Protein AF-L9KGV2-F1 (afdb_monomer)

Secondary structure (DSSP, 8-state):
-EESSGGGGGG-HHHHHHTTSTTEEEEEE-SS-EEEEESSTTS-HHHHHHHHHHHHHHHHHHT--SS-S---------TTSHHHHHHHHHHIIIIIHHHHHHTTEEEEEEEEETTEEEEEEEEHHHH-HHHHHHHHHHHHTT-

Solvent-accessible surface area (backbone atoms only — not comparable to full-atom values): 8524 Å² total; per-residue (Å²): 91,73,23,78,40,71,81,60,17,77,49,14,60,56,50,48,55,53,53,68,42,86,59,50,42,32,42,18,41,56,98,89,50,72,35,75,39,61,67,52,87,86,67,57,61,86,66,47,47,62,55,52,52,51,50,53,52,51,43,65,72,66,69,63,62,68,54,51,95,80,78,87,86,83,81,87,76,71,90,86,50,53,70,66,50,47,52,50,52,49,50,40,61,73,68,43,38,56,63,36,40,76,66,40,21,43,71,41,86,73,50,73,57,97,92,43,78,39,70,43,70,30,39,52,46,67,77,33,76,70,51,41,54,53,48,52,54,54,51,66,76,73,110

Structure (mmCIF, N/CA/C/O backbone):
data_AF-L9KGV2-F1
#
_entry.id   AF-L9KGV2-F1
#
loop_
_atom_site.group_PDB
_atom_site.id
_atom_site.type_symbol
_atom_site.label_atom_id
_atom_site.label_alt_id
_atom_site.label_comp_id
_atom_site.label_asym_id
_atom_site.label_entity_id
_atom_site.label_seq_id
_atom_site.pdbx_PDB_ins_code
_atom_site.Cartn_x
_atom_site.Cartn_y
_atom_site.Cartn_z
_atom_site.occupancy
_atom_site.B_iso_or_equiv
_atom_site.auth_seq_id
_atom_site.auth_comp_id
_atom_site.auth_asym_id
_atom_site.auth_atom_id
_atom_site.pdbx_PDB_model_num
ATOM 1 N N . MET A 1 1 ? -6.565 0.316 -1.670 1.00 87.25 1 MET A N 1
ATOM 2 C CA . MET A 1 1 ? -6.885 -1.056 -2.111 1.00 87.25 1 MET A CA 1
ATOM 3 C C . MET A 1 1 ? -5.637 -1.918 -2.082 1.00 87.25 1 MET A C 1
ATOM 5 O O . MET A 1 1 ? -4.591 -1.479 -2.530 1.00 87.25 1 MET A O 1
ATOM 9 N N . ASP A 1 2 ? -5.756 -3.131 -1.551 1.00 89.88 2 ASP A N 1
ATOM 10 C CA . ASP A 1 2 ? -4.621 -4.011 -1.264 1.00 89.88 2 ASP A CA 1
ATOM 11 C C . ASP A 1 2 ? -4.522 -5.188 -2.248 1.00 89.88 2 ASP A C 1
ATOM 13 O O . ASP A 1 2 ? -5.535 -5.845 -2.541 1.00 89.88 2 ASP A O 1
ATOM 17 N N . PHE A 1 3 ? -3.307 -5.442 -2.744 1.00 93.00 3 PHE A N 1
ATOM 18 C CA . PHE A 1 3 ? -2.954 -6.504 -3.688 1.00 93.00 3 PHE A CA 1
ATOM 19 C C . PHE A 1 3 ? -1.755 -7.306 -3.145 1.00 93.00 3 PHE A C 1
ATOM 21 O O . PHE A 1 3 ? -0.608 -7.052 -3.519 1.00 93.00 3 PHE A O 1
ATOM 28 N N . PRO A 1 4 ? -2.003 -8.303 -2.278 1.00 89.75 4 PRO A N 1
ATOM 29 C CA . PRO A 1 4 ? -0.934 -9.076 -1.645 1.00 89.75 4 PRO A CA 1
ATOM 30 C C . PRO A 1 4 ? -0.261 -10.073 -2.598 1.00 89.75 4 PRO A C 1
ATOM 32 O O . PRO A 1 4 ? 0.816 -10.573 -2.301 1.00 89.75 4 PRO A O 1
ATOM 35 N N . THR A 1 5 ? -0.905 -10.405 -3.722 1.00 90.31 5 THR A N 1
ATOM 36 C CA . THR A 1 5 ? -0.398 -11.359 -4.716 1.00 90.31 5 THR A CA 1
ATOM 37 C C . THR A 1 5 ? -0.788 -10.936 -6.129 1.00 90.31 5 THR A C 1
ATOM 39 O O . THR A 1 5 ? -1.815 -10.278 -6.330 1.00 90.31 5 THR A O 1
ATOM 42 N N . GLY A 1 6 ? -0.031 -11.399 -7.130 1.00 88.38 6 GLY A N 1
ATOM 43 C CA . GLY A 1 6 ? -0.351 -11.167 -8.543 1.00 88.38 6 GLY A CA 1
ATOM 44 C C . GLY A 1 6 ? -1.727 -11.708 -8.955 1.00 88.38 6 GLY A C 1
ATOM 45 O O . GLY A 1 6 ? -2.388 -11.128 -9.814 1.00 88.38 6 GLY A O 1
ATOM 46 N N . ALA A 1 7 ? -2.221 -12.756 -8.285 1.00 89.25 7 ALA A N 1
ATOM 47 C CA . ALA A 1 7 ? -3.572 -13.266 -8.502 1.00 89.25 7 ALA A CA 1
ATOM 48 C C . ALA A 1 7 ? -4.644 -12.236 -8.122 1.00 89.25 7 ALA A C 1
ATOM 50 O O . ALA A 1 7 ? -5.632 -12.122 -8.832 1.00 89.25 7 ALA A O 1
ATOM 51 N N . ALA A 1 8 ? -4.443 -11.447 -7.059 1.00 88.81 8 ALA A N 1
ATOM 52 C CA . ALA A 1 8 ? -5.388 -10.421 -6.610 1.00 88.81 8 ALA A CA 1
ATOM 53 C C . ALA A 1 8 ? -5.436 -9.183 -7.528 1.00 88.81 8 ALA A C 1
ATOM 55 O O . ALA A 1 8 ? -6.356 -8.363 -7.401 1.00 88.81 8 ALA A O 1
ATOM 56 N N . ALA A 1 9 ? -4.467 -9.052 -8.442 1.00 91.06 9 ALA A N 1
ATOM 57 C CA . ALA A 1 9 ? -4.310 -7.920 -9.348 1.00 91.06 9 ALA A CA 1
ATOM 58 C C . ALA A 1 9 ? -5.408 -7.830 -10.415 1.00 91.06 9 ALA A C 1
ATOM 60 O O . ALA A 1 9 ? -5.581 -6.771 -11.001 1.00 91.06 9 ALA A O 1
ATOM 61 N N . PHE A 1 10 ? -6.193 -8.889 -10.657 1.00 89.44 10 PHE A N 1
ATOM 62 C CA . PHE A 1 10 ? -7.259 -8.893 -11.676 1.00 89.44 10 PHE A CA 1
ATOM 63 C C . PHE A 1 10 ? -8.267 -7.734 -11.551 1.00 89.44 10 PHE A C 1
ATOM 65 O O . PHE A 1 10 ? -8.882 -7.363 -12.549 1.00 89.44 10 PHE A O 1
ATOM 72 N N . ARG A 1 11 ? -8.394 -7.163 -10.345 1.00 89.38 11 ARG A N 1
ATOM 73 C CA . ARG A 1 11 ? -9.260 -6.025 -9.989 1.00 89.38 11 ARG A CA 1
ATOM 74 C C . ARG A 1 11 ? -8.709 -4.661 -10.422 1.00 89.38 11 ARG A C 1
ATOM 76 O O . ARG A 1 11 ? -9.387 -3.655 -10.254 1.00 89.38 11 ARG A O 1
ATOM 83 N N . SER A 1 12 ? -7.474 -4.595 -10.924 1.00 94.62 12 SER A N 1
ATOM 84 C CA . SER A 1 12 ? -6.862 -3.358 -11.408 1.00 94.62 12 SER A CA 1
ATOM 85 C C . SER A 1 12 ? -5.920 -3.612 -12.590 1.00 94.62 12 SER A C 1
ATOM 87 O O . SER A 1 12 ? -4.921 -4.325 -12.445 1.00 94.62 12 SER A O 1
ATOM 89 N N . PRO A 1 13 ? -6.164 -2.994 -13.761 1.00 94.81 13 PRO A N 1
ATOM 90 C CA . PRO A 1 13 ? -5.233 -3.063 -14.882 1.00 94.81 13 PRO A CA 1
ATOM 91 C C . PRO A 1 13 ? -3.834 -2.538 -14.529 1.00 94.81 13 PRO A C 1
ATOM 93 O O . PRO A 1 13 ? -2.853 -3.176 -14.907 1.00 94.81 13 PRO A O 1
ATOM 96 N N . LEU A 1 14 ? -3.731 -1.455 -13.746 1.00 96.19 14 LEU A N 1
ATOM 97 C CA . LEU A 1 14 ? -2.443 -0.930 -13.278 1.00 96.19 14 LEU A CA 1
ATOM 98 C C . LEU A 1 14 ? -1.711 -1.941 -12.389 1.00 96.19 14 LEU A C 1
ATOM 100 O O . LEU A 1 14 ? -0.535 -2.215 -12.620 1.00 96.19 14 LEU A O 1
ATOM 104 N N . ALA A 1 15 ? -2.398 -2.549 -11.414 1.00 95.69 15 ALA A N 1
ATOM 105 C CA . ALA A 1 15 ? -1.773 -3.554 -10.551 1.00 95.69 15 ALA A CA 1
ATOM 106 C C . ALA A 1 15 ? -1.232 -4.730 -11.379 1.00 95.69 15 ALA A C 1
ATOM 108 O O . ALA A 1 15 ? -0.107 -5.173 -11.162 1.00 95.69 15 ALA A O 1
ATOM 109 N N . ARG A 1 16 ? -1.984 -5.196 -12.388 1.00 95.38 16 ARG A N 1
ATOM 110 C CA . ARG A 1 16 ? -1.527 -6.268 -13.293 1.00 95.38 16 ARG A CA 1
ATOM 111 C C . ARG A 1 16 ? -0.257 -5.898 -14.046 1.00 95.38 16 ARG A C 1
ATOM 113 O O . ARG A 1 16 ? 0.566 -6.777 -14.274 1.00 95.38 16 ARG A O 1
ATOM 120 N N . GLN A 1 17 ? -0.132 -4.649 -14.486 1.00 95.88 17 GLN A N 1
ATOM 121 C CA . GLN A 1 17 ? 1.060 -4.188 -15.192 1.00 95.88 17 GLN A CA 1
ATOM 122 C C . GLN A 1 17 ? 2.258 -4.101 -14.244 1.00 95.88 17 GLN A C 1
ATOM 124 O O . GLN A 1 17 ? 3.323 -4.611 -14.572 1.00 95.88 17 GLN A O 1
ATOM 129 N N . LEU A 1 18 ? 2.066 -3.555 -13.043 1.00 96.38 18 LEU A N 1
ATOM 130 C CA . LEU A 1 18 ? 3.115 -3.453 -12.028 1.00 96.38 18 LEU A CA 1
ATOM 131 C C . LEU A 1 18 ? 3.623 -4.826 -11.555 1.00 96.38 18 LEU A C 1
ATOM 133 O O . LEU A 1 18 ? 4.823 -5.000 -11.395 1.00 96.38 18 LEU A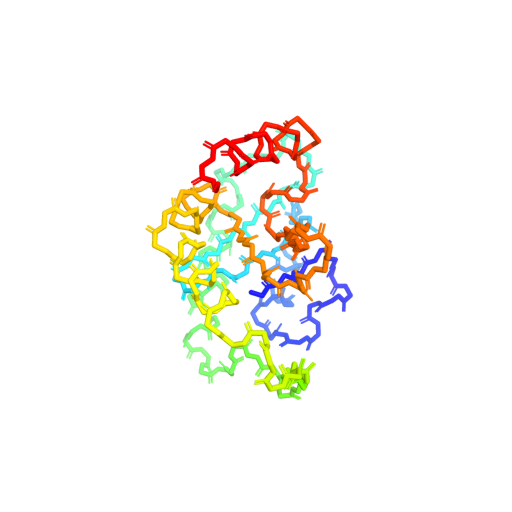 O 1
ATOM 137 N N . PHE A 1 19 ? 2.749 -5.829 -11.416 1.00 96.44 19 PHE A N 1
ATOM 138 C CA . PHE A 1 19 ? 3.155 -7.204 -11.084 1.00 96.44 19 PHE A CA 1
ATOM 139 C C . PHE A 1 19 ? 3.958 -7.915 -12.186 1.00 96.44 19 PHE A C 1
ATOM 141 O O . PHE A 1 19 ? 4.496 -8.990 -11.939 1.00 96.44 19 PHE A O 1
ATOM 148 N N . ARG A 1 20 ? 4.035 -7.365 -13.406 1.00 95.25 20 ARG A N 1
ATOM 149 C CA . ARG A 1 20 ? 4.919 -7.900 -14.460 1.00 95.25 20 ARG A CA 1
ATOM 150 C C . ARG A 1 20 ? 6.365 -7.440 -14.300 1.00 95.25 20 ARG A C 1
ATOM 152 O O . ARG A 1 20 ? 7.233 -7.971 -14.985 1.00 95.25 20 ARG A O 1
ATOM 159 N N . ILE A 1 21 ? 6.610 -6.443 -13.454 1.00 95.38 21 ILE A N 1
ATOM 160 C CA . ILE A 1 21 ? 7.951 -5.959 -13.151 1.00 95.38 21 ILE A CA 1
ATOM 161 C C . ILE A 1 21 ? 8.608 -6.982 -12.225 1.00 95.38 21 ILE A C 1
ATOM 163 O O . ILE A 1 21 ? 8.099 -7.265 -11.140 1.00 95.38 21 ILE A O 1
ATOM 167 N N . GLU A 1 22 ? 9.733 -7.539 -12.663 1.00 93.06 22 GLU A N 1
ATOM 168 C CA . GLU A 1 22 ? 10.515 -8.480 -11.864 1.00 93.06 22 GLU A CA 1
ATOM 169 C C . GLU A 1 22 ? 10.945 -7.831 -10.541 1.00 93.06 22 GLU A C 1
ATOM 171 O O . GLU A 1 22 ? 11.391 -6.680 -10.514 1.00 93.06 22 GLU A O 1
ATOM 176 N N . GLY A 1 23 ? 10.778 -8.555 -9.435 1.00 92.94 23 GLY A N 1
ATOM 177 C CA . GLY A 1 23 ? 11.094 -8.052 -8.105 1.00 92.94 23 GLY A CA 1
ATOM 178 C C . GLY A 1 23 ? 9.937 -7.385 -7.360 1.00 92.94 23 GLY A C 1
ATOM 179 O O . GLY A 1 23 ? 10.135 -7.006 -6.207 1.00 92.94 23 GLY A O 1
ATOM 180 N N . VAL A 1 24 ? 8.742 -7.245 -7.953 1.00 95.19 24 VAL A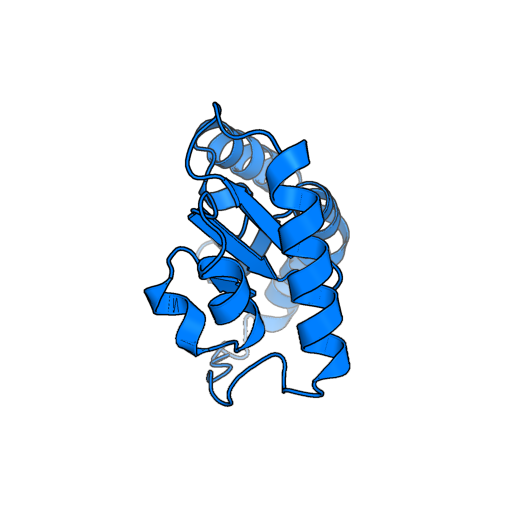 N 1
ATOM 181 C CA . VAL A 1 24 ? 7.542 -6.732 -7.260 1.00 95.19 24 VAL A CA 1
ATOM 182 C C . VAL A 1 24 ? 6.786 -7.864 -6.557 1.00 95.19 24 VAL A C 1
ATOM 184 O O . VAL A 1 24 ? 6.207 -8.737 -7.197 1.00 95.19 24 VAL A O 1
ATOM 187 N N . GLN A 1 25 ? 6.731 -7.809 -5.225 1.00 93.50 25 GLN A N 1
ATOM 188 C CA . GLN A 1 25 ? 6.079 -8.810 -4.374 1.00 93.50 25 GLN A CA 1
ATOM 189 C C . GLN A 1 25 ? 4.611 -8.500 -4.092 1.00 93.50 25 GLN A C 1
ATOM 191 O O . GLN A 1 25 ? 3.760 -9.387 -4.146 1.00 93.50 25 GLN A O 1
ATOM 196 N N . SER A 1 26 ? 4.315 -7.255 -3.723 1.00 93.75 26 SER A N 1
ATOM 197 C CA . SER A 1 26 ? 2.961 -6.815 -3.391 1.00 93.75 26 SER A CA 1
ATOM 198 C C . SER A 1 26 ? 2.788 -5.328 -3.664 1.00 93.75 26 SER A C 1
ATOM 200 O O . SER A 1 26 ? 3.762 -4.579 -3.790 1.00 93.75 26 SER A O 1
ATOM 202 N N . ILE A 1 27 ? 1.530 -4.918 -3.822 1.00 95.25 27 ILE A N 1
ATOM 203 C CA . ILE A 1 27 ? 1.158 -3.559 -4.204 1.00 95.25 27 ILE A CA 1
ATOM 204 C C . ILE A 1 27 ? -0.022 -3.117 -3.349 1.00 95.25 27 ILE A C 1
ATOM 206 O O . ILE A 1 27 ? -0.999 -3.847 -3.185 1.00 95.25 27 ILE A O 1
ATOM 210 N N . PHE A 1 28 ? 0.026 -1.886 -2.863 1.00 94.44 28 PHE A N 1
ATOM 211 C CA . PHE A 1 28 ? -1.091 -1.246 -2.190 1.00 94.44 28 PHE A CA 1
ATOM 212 C C . PHE A 1 28 ? -1.337 0.139 -2.782 1.00 94.44 28 PHE A C 1
ATOM 214 O O . PHE A 1 28 ? -0.425 0.950 -2.905 1.00 94.44 28 PHE A O 1
ATOM 221 N N . PHE A 1 29 ? -2.583 0.406 -3.159 1.00 94.31 29 PHE A N 1
ATOM 222 C CA . PHE A 1 29 ? -3.029 1.723 -3.601 1.00 94.31 29 PHE A CA 1
ATOM 223 C C . PHE A 1 29 ? -3.631 2.471 -2.417 1.00 94.31 29 PHE A C 1
ATOM 225 O O . PHE A 1 29 ? -4.707 2.106 -1.940 1.00 94.31 29 PHE A O 1
ATOM 232 N N . GLY A 1 30 ? -2.945 3.503 -1.948 1.00 90.19 30 GLY A N 1
ATOM 233 C CA . GLY A 1 30 ? -3.508 4.499 -1.049 1.00 90.19 30 GLY A CA 1
ATOM 234 C C . GLY A 1 30 ? -4.472 5.446 -1.778 1.00 90.19 30 GLY A C 1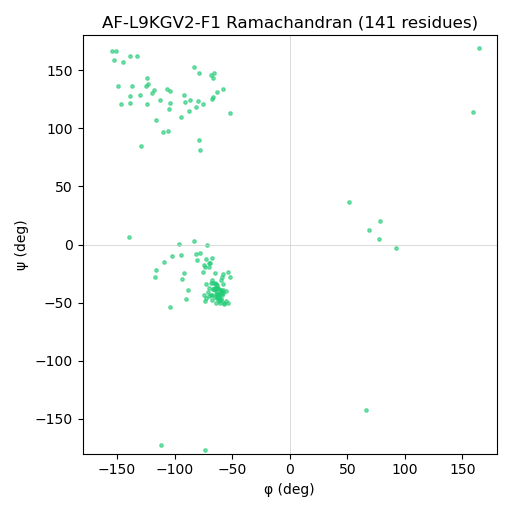
ATOM 235 O O . GLY A 1 30 ? -4.755 5.255 -2.964 1.00 90.19 30 GLY A O 1
ATOM 236 N N . PRO A 1 31 ? -5.005 6.460 -1.078 1.00 86.19 31 PRO A N 1
ATOM 237 C CA . PRO A 1 31 ? -5.840 7.493 -1.692 1.00 86.19 31 PRO A CA 1
ATOM 238 C C . PRO A 1 31 ? -5.085 8.310 -2.754 1.00 86.19 31 PRO A C 1
ATOM 240 O O . PRO A 1 31 ? -5.657 8.635 -3.791 1.00 86.19 31 PRO A O 1
ATOM 243 N N . ASP A 1 32 ? -3.807 8.601 -2.515 1.00 89.00 32 ASP A N 1
ATOM 244 C CA . ASP A 1 32 ? -2.952 9.449 -3.357 1.00 89.00 32 ASP A CA 1
ATOM 245 C C . ASP A 1 32 ? -1.515 8.912 -3.516 1.00 89.00 32 ASP A C 1
ATOM 247 O O . ASP A 1 32 ? -0.670 9.553 -4.139 1.00 89.00 32 ASP A O 1
ATOM 251 N N . PHE A 1 33 ? -1.238 7.708 -3.011 1.00 92.19 33 PHE A N 1
ATOM 252 C CA . PHE A 1 33 ? 0.064 7.052 -3.114 1.00 92.19 33 PHE A CA 1
ATOM 253 C C . PHE A 1 33 ? -0.053 5.591 -3.555 1.00 92.19 33 PHE A C 1
ATOM 255 O O . PHE A 1 33 ? -1.105 4.958 -3.455 1.00 92.19 33 PHE A O 1
ATOM 262 N N . ILE A 1 34 ? 1.063 5.034 -4.022 1.00 94.38 34 ILE A N 1
ATOM 263 C CA . ILE A 1 34 ? 1.205 3.608 -4.316 1.00 94.38 34 ILE A CA 1
ATOM 264 C C . ILE A 1 34 ? 2.387 3.084 -3.511 1.00 94.38 34 ILE A C 1
ATOM 266 O O . ILE A 1 34 ? 3.518 3.529 -3.697 1.00 94.38 34 ILE A O 1
ATOM 270 N N . THR A 1 35 ? 2.128 2.105 -2.654 1.00 95.12 35 THR A N 1
ATOM 271 C CA . THR A 1 35 ? 3.164 1.336 -1.971 1.00 95.12 35 THR A CA 1
ATOM 272 C C . THR A 1 35 ? 3.486 0.107 -2.803 1.00 95.12 35 THR A C 1
ATOM 274 O O . THR A 1 35 ? 2.592 -0.655 -3.173 1.00 95.12 35 THR A O 1
ATOM 277 N N . VAL A 1 36 ? 4.770 -0.105 -3.075 1.00 94.88 36 VAL A N 1
ATOM 278 C CA . VAL A 1 36 ? 5.281 -1.311 -3.730 1.00 94.88 36 VAL A CA 1
ATOM 279 C C . VAL A 1 36 ? 6.250 -1.989 -2.773 1.00 94.88 36 VAL A C 1
ATOM 281 O O . VAL A 1 36 ? 7.159 -1.346 -2.249 1.00 94.8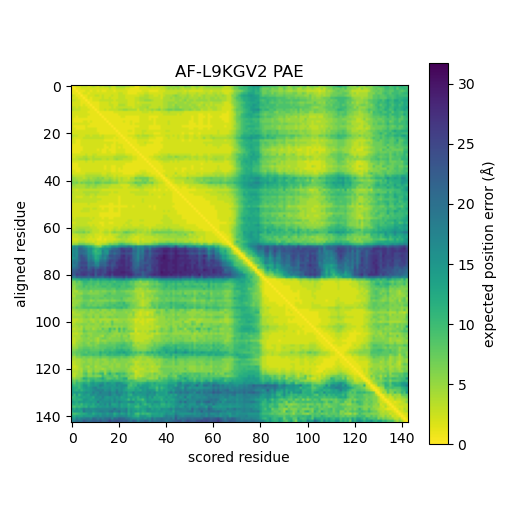8 36 VAL A O 1
ATOM 284 N N . THR A 1 37 ? 6.076 -3.286 -2.552 1.00 93.31 37 THR A N 1
ATOM 285 C CA . THR A 1 37 ? 7.005 -4.101 -1.765 1.00 93.31 37 THR A CA 1
ATOM 286 C C . THR A 1 37 ? 7.839 -4.954 -2.707 1.00 93.31 37 THR A C 1
ATOM 288 O O . THR A 1 37 ? 7.295 -5.589 -3.611 1.00 93.31 37 THR A O 1
ATOM 291 N N . LYS A 1 38 ? 9.157 -4.967 -2.502 1.00 93.44 38 LYS A N 1
ATOM 292 C CA . LYS A 1 38 ? 10.089 -5.802 -3.266 1.00 93.44 38 LYS A CA 1
ATOM 293 C C . LYS A 1 38 ? 10.163 -7.227 -2.712 1.00 93.44 38 LYS A C 1
ATOM 295 O O . LYS A 1 38 ? 9.945 -7.430 -1.523 1.00 93.44 38 LYS A O 1
ATOM 300 N N . GLU A 1 39 ? 10.486 -8.203 -3.556 1.00 91.19 39 GLU A N 1
ATOM 301 C CA . GLU A 1 39 ? 10.538 -9.626 -3.169 1.00 91.19 39 GLU A CA 1
ATOM 302 C C . GLU A 1 39 ? 11.609 -9.948 -2.127 1.00 91.19 39 GLU A C 1
ATOM 304 O O . GLU A 1 39 ? 11.402 -10.815 -1.279 1.00 91.19 39 GLU A O 1
ATOM 309 N N . ASN A 1 40 ? 12.742 -9.253 -2.176 1.00 89.62 40 ASN A N 1
ATOM 310 C CA . ASN A 1 40 ? 13.851 -9.442 -1.251 1.00 89.62 40 ASN A CA 1
ATOM 311 C C . ASN A 1 40 ? 14.638 -8.137 -1.056 1.00 89.62 40 ASN A C 1
ATOM 313 O O . ASN A 1 40 ? 14.477 -7.162 -1.795 1.00 89.62 40 ASN A O 1
ATOM 317 N N . GLU A 1 41 ? 15.500 -8.109 -0.041 1.00 87.94 41 GLU A N 1
ATOM 318 C CA . GLU A 1 41 ? 16.285 -6.920 0.296 1.00 87.94 41 GLU A CA 1
ATOM 319 C C . GLU A 1 41 ? 17.426 -6.628 -0.688 1.00 87.94 41 GLU A C 1
ATOM 321 O O . GLU A 1 41 ? 17.847 -5.476 -0.784 1.00 87.94 41 GLU A O 1
ATOM 326 N N . GLU A 1 42 ? 17.857 -7.612 -1.474 1.00 90.75 42 GLU A N 1
ATOM 327 C CA . GLU A 1 42 ? 18.975 -7.504 -2.420 1.00 90.75 42 GLU A CA 1
ATOM 328 C C . GLU A 1 42 ? 18.610 -6.710 -3.686 1.00 90.75 42 GLU A C 1
ATOM 330 O O . GLU A 1 42 ? 19.480 -6.123 -4.327 1.00 90.75 42 GLU A O 1
ATOM 335 N N . LEU A 1 43 ? 17.319 -6.632 -4.026 1.00 92.25 43 LEU A N 1
ATOM 336 C CA . LEU A 1 43 ? 16.828 -5.829 -5.146 1.00 92.25 43 LEU A CA 1
ATOM 337 C C . LEU A 1 43 ? 17.023 -4.322 -4.902 1.00 92.25 43 LEU A C 1
ATOM 339 O O . LEU A 1 43 ? 16.562 -3.763 -3.896 1.00 92.25 43 LEU A O 1
ATOM 343 N N . ASP A 1 44 ? 17.660 -3.651 -5.865 1.00 92.75 44 ASP A N 1
ATOM 344 C CA . ASP A 1 44 ? 17.924 -2.212 -5.818 1.00 92.75 44 ASP A CA 1
ATOM 345 C C . ASP A 1 44 ? 16.739 -1.399 -6.371 1.00 92.75 44 ASP A C 1
ATOM 347 O O . ASP A 1 44 ? 16.325 -1.534 -7.526 1.00 92.75 44 ASP A O 1
ATOM 351 N N . TRP A 1 45 ? 16.232 -0.473 -5.555 1.00 94.88 45 TRP A N 1
ATOM 352 C CA . TRP A 1 45 ? 15.209 0.491 -5.954 1.00 94.88 45 TRP A CA 1
ATOM 353 C C . TRP A 1 45 ? 15.620 1.368 -7.138 1.00 94.88 45 TRP A C 1
ATOM 355 O O . TRP A 1 45 ? 14.743 1.835 -7.859 1.00 94.88 45 TRP A O 1
ATOM 365 N N . ASN A 1 46 ? 16.912 1.590 -7.373 1.00 94.62 46 ASN A N 1
ATOM 366 C CA . ASN 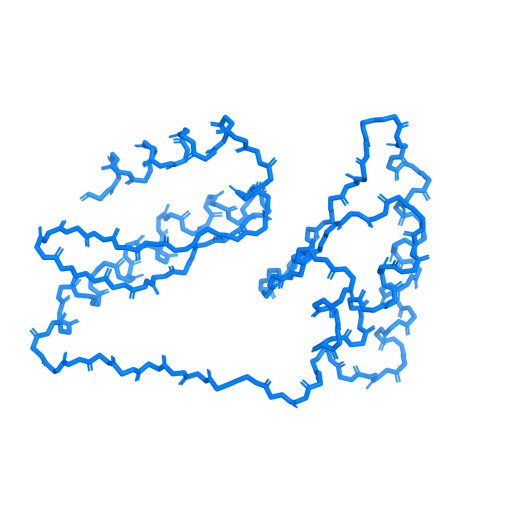A 1 46 ? 17.397 2.320 -8.543 1.00 94.62 46 ASN A CA 1
ATOM 367 C C . ASN A 1 46 ? 17.088 1.592 -9.860 1.00 94.62 46 ASN A C 1
ATOM 369 O O . ASN A 1 46 ? 16.966 2.245 -10.894 1.00 94.62 46 ASN A O 1
ATOM 373 N N . LEU A 1 47 ? 16.920 0.266 -9.822 1.00 92.31 47 LEU A N 1
ATOM 374 C CA . LEU A 1 47 ? 16.526 -0.544 -10.977 1.00 92.31 47 LEU A CA 1
ATOM 375 C C . LEU A 1 47 ? 15.002 -0.633 -11.108 1.00 92.31 47 LEU A C 1
ATOM 377 O O . LEU A 1 47 ? 14.472 -0.541 -12.213 1.00 92.31 47 LEU A O 1
ATOM 381 N N . LEU A 1 48 ? 14.287 -0.754 -9.983 1.00 95.00 48 LEU A N 1
ATOM 382 C CA . LEU A 1 48 ? 12.825 -0.873 -9.985 1.00 95.00 48 LEU A CA 1
ATOM 383 C C . LEU A 1 48 ? 12.129 0.460 -10.293 1.00 95.00 48 LEU A C 1
ATOM 385 O O . LEU A 1 48 ? 11.184 0.494 -11.081 1.00 95.00 48 LEU A O 1
ATOM 389 N N . LYS A 1 49 ? 12.582 1.572 -9.694 1.00 95.38 49 LYS A N 1
ATOM 390 C CA . LYS A 1 49 ? 11.920 2.883 -9.804 1.00 95.38 49 LYS A CA 1
ATOM 391 C C . LYS A 1 49 ? 11.700 3.319 -11.257 1.00 95.38 49 LYS A C 1
ATOM 393 O O . LYS A 1 49 ? 10.559 3.656 -11.566 1.00 95.38 49 LYS A O 1
ATOM 398 N N . PRO A 1 50 ? 12.701 3.301 -12.161 1.00 97.19 50 PRO A N 1
ATOM 399 C CA . PRO A 1 50 ? 12.494 3.731 -13.544 1.00 97.19 50 PRO A CA 1
ATOM 400 C C . PRO A 1 50 ? 11.393 2.938 -14.258 1.00 97.19 50 PRO A C 1
ATOM 402 O O . PRO A 1 50 ? 10.556 3.527 -14.940 1.00 97.19 50 PRO A O 1
ATOM 405 N N . VAL A 1 51 ? 11.355 1.617 -14.058 1.00 96.31 51 VAL A N 1
ATOM 406 C CA . VAL A 1 51 ? 10.372 0.728 -14.695 1.00 96.31 51 VAL A CA 1
ATOM 407 C C . VAL A 1 51 ? 8.976 0.941 -14.108 1.00 96.31 51 VAL A C 1
ATOM 409 O O . VAL A 1 51 ? 7.997 1.014 -14.853 1.00 96.31 51 VAL A O 1
ATOM 412 N N . ILE A 1 52 ? 8.878 1.108 -12.786 1.00 96.75 52 ILE A N 1
ATOM 413 C CA . ILE A 1 52 ? 7.620 1.420 -12.095 1.00 96.75 52 ILE A CA 1
ATOM 414 C C . ILE A 1 52 ? 7.062 2.760 -12.586 1.00 96.75 52 ILE A C 1
ATOM 416 O O . ILE A 1 52 ? 5.894 2.829 -12.965 1.00 96.75 52 ILE A O 1
ATOM 420 N N . TYR A 1 53 ? 7.890 3.809 -12.644 1.00 96.31 53 TYR A N 1
ATOM 421 C CA . TYR A 1 53 ? 7.473 5.122 -13.140 1.00 96.31 53 TYR A CA 1
ATOM 422 C C . TYR A 1 53 ? 6.981 5.059 -14.583 1.00 96.31 53 TYR A C 1
ATOM 424 O O . TYR A 1 53 ? 5.902 5.571 -14.873 1.00 96.31 53 TYR A O 1
ATOM 432 N N . ALA A 1 54 ? 7.734 4.405 -15.471 1.00 96.69 54 ALA A N 1
ATOM 433 C CA . ALA A 1 54 ? 7.338 4.248 -16.866 1.00 96.69 54 ALA A CA 1
ATOM 434 C C . ALA A 1 54 ? 5.994 3.514 -16.994 1.00 96.69 54 ALA A C 1
ATOM 436 O O . ALA A 1 54 ? 5.124 3.960 -17.735 1.00 96.69 54 ALA A O 1
ATOM 437 N N . THR A 1 55 ? 5.794 2.447 -16.215 1.00 97.00 55 THR A N 1
ATOM 438 C CA . THR A 1 55 ? 4.546 1.666 -16.206 1.00 97.00 55 THR A CA 1
ATOM 439 C C . THR A 1 55 ? 3.355 2.500 -15.735 1.00 97.00 55 THR A C 1
ATOM 441 O O . THR A 1 55 ? 2.295 2.468 -16.352 1.00 97.00 55 THR A O 1
ATOM 444 N N . ILE A 1 56 ? 3.520 3.285 -14.665 1.00 96.06 56 ILE A N 1
ATOM 445 C CA . ILE A 1 56 ? 2.458 4.166 -14.158 1.00 96.06 56 ILE A CA 1
ATOM 446 C C . ILE A 1 56 ? 2.125 5.255 -15.187 1.00 96.06 56 ILE A C 1
ATOM 448 O O . ILE A 1 56 ? 0.951 5.511 -15.447 1.00 96.06 56 ILE A O 1
ATOM 452 N N . MET A 1 57 ? 3.138 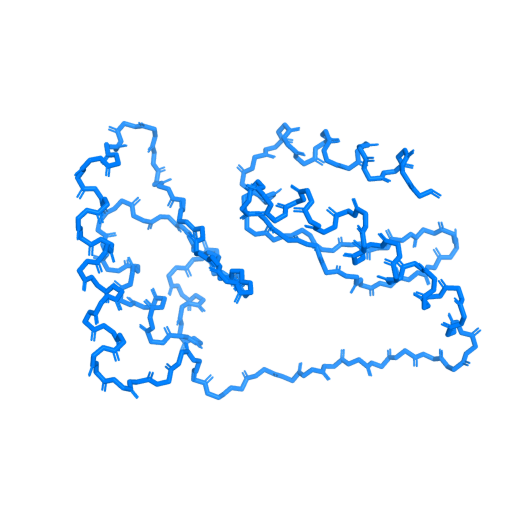5.886 -15.789 1.00 95.38 57 MET A N 1
ATOM 453 C CA . MET A 1 57 ? 2.930 6.924 -16.803 1.00 95.38 57 MET A CA 1
ATOM 454 C C . MET A 1 57 ? 2.221 6.378 -18.046 1.00 95.38 57 MET A C 1
ATOM 456 O O . MET A 1 57 ? 1.263 6.995 -18.510 1.00 95.38 57 MET A O 1
ATOM 460 N N . ASP A 1 58 ? 2.649 5.221 -18.554 1.00 95.44 58 ASP A N 1
ATOM 461 C CA . ASP A 1 58 ? 2.020 4.555 -19.700 1.00 95.44 58 ASP A CA 1
ATOM 462 C C . ASP A 1 58 ? 0.565 4.173 -19.397 1.00 95.44 58 ASP A C 1
ATOM 464 O O . ASP A 1 58 ? -0.339 4.454 -20.186 1.00 95.44 58 ASP A O 1
ATOM 468 N N . PHE A 1 59 ? 0.303 3.641 -18.199 1.00 95.75 59 PHE A N 1
ATOM 469 C CA . PHE A 1 59 ? -1.053 3.348 -17.748 1.00 95.75 59 PHE A CA 1
ATOM 470 C C . PHE A 1 59 ? -1.951 4.594 -17.774 1.00 95.75 59 PHE A C 1
ATOM 472 O O . PHE A 1 59 ? -3.030 4.551 -18.367 1.00 95.75 59 PHE A O 1
ATOM 479 N N . PHE A 1 60 ? -1.519 5.715 -17.192 1.00 92.50 60 PHE A N 1
ATOM 480 C CA . PHE A 1 60 ? -2.324 6.940 -17.204 1.00 92.50 60 PHE A CA 1
ATOM 481 C C . PHE A 1 60 ? -2.481 7.530 -18.611 1.00 92.50 60 PHE A C 1
ATOM 483 O O . PHE A 1 60 ? -3.545 8.060 -18.929 1.00 92.50 60 PHE A O 1
ATOM 490 N N . ALA A 1 61 ? -1.474 7.390 -19.477 1.00 94.75 61 ALA A N 1
ATOM 491 C CA . ALA A 1 61 ? -1.570 7.788 -20.879 1.00 94.75 61 ALA A CA 1
ATOM 492 C C . ALA A 1 61 ? -2.557 6.914 -21.677 1.00 94.75 61 ALA A C 1
ATOM 494 O O . ALA A 1 61 ? -3.198 7.405 -22.605 1.00 94.75 61 ALA A O 1
ATOM 495 N N . SER A 1 62 ? -2.717 5.639 -21.305 1.00 93.25 62 SER A N 1
ATOM 496 C CA . SER A 1 62 ? -3.631 4.700 -21.969 1.00 93.25 62 SER A CA 1
ATOM 497 C C . SER A 1 62 ? -5.118 4.993 -21.731 1.00 93.25 62 SER A C 1
ATOM 499 O O . SER A 1 62 ? -5.965 4.505 -22.479 1.00 93.25 62 SER A O 1
ATOM 501 N N . GLY A 1 63 ? -5.454 5.761 -20.686 1.00 90.81 63 GLY A N 1
ATOM 502 C CA . GLY A 1 63 ? -6.840 6.068 -20.314 1.00 90.81 63 GLY A CA 1
ATOM 503 C C . GLY A 1 63 ? -7.640 4.872 -19.779 1.00 90.81 63 GLY A C 1
ATOM 504 O O . GLY A 1 63 ? -8.864 4.955 -19.674 1.00 90.81 63 GLY A O 1
ATOM 505 N N . LEU A 1 64 ? -6.982 3.754 -19.453 1.00 89.31 64 LEU A N 1
ATOM 506 C CA . LEU A 1 64 ? -7.633 2.594 -18.846 1.00 89.31 64 LEU A CA 1
ATOM 507 C C . LEU A 1 64 ? -8.158 2.922 -17.436 1.00 89.31 64 LEU A C 1
ATOM 509 O O . LEU A 1 64 ? -7.537 3.697 -16.704 1.00 89.31 64 LEU A O 1
ATOM 513 N N . PRO A 1 65 ? -9.273 2.306 -17.003 1.00 91.50 65 PRO A N 1
ATOM 514 C CA . PRO A 1 65 ? -9.773 2.499 -15.650 1.00 91.50 65 PRO A CA 1
ATOM 515 C C . PRO A 1 65 ? -8.806 1.897 -14.624 1.00 91.50 65 PRO A C 1
ATOM 517 O O . PRO A 1 65 ? -8.223 0.833 -14.843 1.00 91.50 65 PRO A O 1
ATOM 520 N N . LEU A 1 66 ? -8.653 2.560 -13.472 1.00 88.69 66 LEU A N 1
ATOM 521 C CA . LEU A 1 66 ? -7.792 2.075 -12.386 1.00 88.69 66 LEU A CA 1
ATOM 522 C C . LEU A 1 66 ? -8.299 0.755 -11.795 1.00 88.69 66 LEU A C 1
ATOM 524 O O . LEU A 1 66 ? -7.491 -0.089 -11.406 1.00 88.69 66 LEU A O 1
ATOM 528 N N . TYR A 1 67 ? -9.618 0.563 -11.776 1.00 90.75 67 TYR A N 1
ATOM 529 C CA . TYR A 1 67 ? -10.278 -0.639 -11.282 1.00 90.75 67 TYR A CA 1
ATOM 530 C C . TYR A 1 67 ? -11.165 -1.241 -12.368 1.00 90.75 67 TYR A C 1
ATOM 532 O O . TYR A 1 67 ? -11.865 -0.526 -13.080 1.00 90.75 67 TYR A O 1
ATOM 540 N N . THR A 1 68 ? -11.138 -2.562 -12.490 1.00 83.94 68 THR A N 1
ATOM 541 C CA . THR A 1 68 ? -12.152 -3.318 -13.227 1.00 83.94 68 THR A CA 1
ATOM 542 C C . THR A 1 68 ? -13.357 -3.461 -12.304 1.00 83.94 68 THR A C 1
ATOM 544 O O . THR A 1 68 ? -13.192 -3.884 -11.160 1.00 83.94 68 THR A O 1
ATOM 547 N N . GLU A 1 69 ? -14.536 -3.018 -12.747 1.00 64.25 69 GLU A N 1
ATOM 548 C CA . GLU A 1 69 ? -15.746 -2.989 -11.918 1.00 64.25 69 GLU A CA 1
ATOM 549 C C . GLU A 1 69 ? -16.003 -4.360 -11.275 1.00 64.25 69 GLU A C 1
ATOM 551 O O . GLU A 1 69 ? -16.182 -5.354 -11.971 1.00 64.25 69 GLU A O 1
ATOM 556 N N . GLU A 1 70 ? -15.874 -4.409 -9.944 1.00 55.59 70 GLU A N 1
ATOM 557 C CA . GLU A 1 70 ? -16.860 -4.865 -8.951 1.00 55.59 70 GLU A CA 1
ATOM 558 C C . GLU A 1 70 ? -16.147 -5.237 -7.632 1.00 55.59 70 GLU A C 1
ATOM 560 O O . GLU A 1 70 ? -15.417 -6.225 -7.532 1.00 55.59 70 GLU A O 1
ATOM 565 N N . THR A 1 71 ? -16.411 -4.468 -6.571 1.00 48.38 71 THR A N 1
ATOM 566 C CA . THR A 1 71 ? -16.429 -5.017 -5.205 1.00 48.38 71 THR A CA 1
ATOM 567 C C . THR A 1 71 ? -17.606 -4.402 -4.448 1.00 48.38 71 THR A C 1
ATOM 569 O O . THR A 1 71 ? -17.715 -3.176 -4.424 1.00 48.38 71 THR A O 1
ATOM 572 N N . PRO A 1 72 ? -18.480 -5.219 -3.833 1.00 44.06 72 PRO A N 1
ATOM 573 C CA . PRO A 1 72 ? -19.612 -4.729 -3.063 1.00 44.06 72 PRO A CA 1
ATOM 574 C C . PRO A 1 72 ? -19.102 -4.025 -1.803 1.00 44.06 72 PRO A C 1
ATOM 576 O O . PRO A 1 72 ? -18.352 -4.605 -1.014 1.00 44.06 72 PRO A O 1
ATOM 579 N N . SER A 1 73 ? -19.521 -2.777 -1.607 1.00 39.94 73 SER A N 1
ATOM 580 C CA . SER A 1 73 ? -19.369 -2.079 -0.332 1.00 39.94 73 SER A CA 1
ATOM 581 C C . SER A 1 73 ? -20.452 -2.607 0.610 1.00 39.94 73 SER A C 1
ATOM 583 O O . SER A 1 73 ? -21.547 -2.064 0.699 1.00 39.94 73 SER A O 1
ATOM 585 N N . GLY A 1 74 ? -20.193 -3.763 1.220 1.00 43.09 74 GLY A N 1
ATOM 586 C CA . GLY A 1 74 ? -21.043 -4.309 2.270 1.00 43.09 74 GLY A CA 1
ATOM 587 C C . GLY A 1 74 ? -20.757 -3.597 3.585 1.00 43.09 74 GLY A C 1
ATOM 588 O O . GLY A 1 74 ? -19.889 -4.034 4.335 1.00 43.09 74 GLY A O 1
ATOM 589 N N . GLU A 1 75 ? -21.478 -2.514 3.855 1.00 41.50 75 GLU A N 1
ATOM 590 C CA . GLU A 1 75 ? -21.651 -1.974 5.203 1.00 41.50 75 GLU A CA 1
ATOM 591 C C . GLU A 1 75 ? -23.074 -2.320 5.649 1.00 41.50 75 GLU A C 1
ATOM 593 O O . GLU A 1 75 ? -24.037 -1.664 5.268 1.00 41.50 75 GLU A O 1
ATOM 598 N N . ALA A 1 76 ? -23.208 -3.402 6.414 1.00 40.12 76 ALA A N 1
ATOM 599 C CA . ALA A 1 76 ? -24.389 -3.659 7.227 1.00 40.12 76 ALA A CA 1
ATOM 600 C C . ALA A 1 76 ? -23.950 -3.491 8.685 1.00 40.12 76 ALA A C 1
ATOM 602 O O . ALA A 1 76 ? -23.328 -4.386 9.252 1.00 40.12 76 ALA A O 1
ATOM 603 N N . GLY A 1 77 ? -24.190 -2.303 9.238 1.00 45.12 77 GLY A N 1
ATOM 604 C CA . GLY A 1 77 ? -24.044 -1.997 10.658 1.00 45.12 77 GLY A CA 1
ATOM 605 C C . GLY A 1 77 ? -25.407 -1.590 11.212 1.00 45.12 77 GLY A C 1
ATOM 606 O O . GLY A 1 77 ? -26.126 -0.837 10.564 1.00 45.12 77 GLY A O 1
ATOM 607 N N . SER A 1 78 ? -25.771 -2.164 12.354 1.00 46.31 78 SER A N 1
ATOM 608 C CA . SER A 1 78 ? -27.014 -1.961 13.102 1.00 46.31 78 SER A CA 1
ATOM 609 C C . SER A 1 78 ? -27.121 -0.563 13.732 1.00 46.31 78 SER A C 1
ATOM 611 O O . SER A 1 78 ? -26.128 -0.013 14.198 1.00 46.31 78 SER A O 1
ATOM 613 N N . GLU A 1 79 ? -28.348 -0.039 13.788 1.00 48.88 79 GLU A N 1
ATOM 614 C CA . GLU A 1 79 ? -28.726 1.372 14.022 1.00 48.88 79 GLU A CA 1
ATOM 615 C C . GLU A 1 79 ? -28.519 1.922 15.459 1.00 48.88 79 GLU A C 1
ATOM 617 O O . GLU A 1 79 ? -28.794 3.092 15.705 1.00 48.88 79 GLU A O 1
ATOM 622 N N . GLU A 1 80 ? -28.033 1.130 16.423 1.00 48.03 80 GLU A N 1
ATOM 623 C CA . GLU A 1 80 ? -27.840 1.575 17.826 1.00 48.03 80 GLU A CA 1
ATOM 624 C C . GLU A 1 80 ? -26.374 1.895 18.192 1.00 48.03 80 GLU A C 1
ATOM 626 O O . GLU A 1 80 ? -26.115 2.506 19.227 1.00 48.03 80 GLU A O 1
ATOM 631 N N . ASP A 1 81 ? -25.416 1.569 17.318 1.00 56.09 81 ASP A N 1
ATOM 632 C CA . ASP A 1 81 ? -23.973 1.781 17.535 1.00 56.09 81 ASP A CA 1
ATOM 633 C C . ASP A 1 81 ? -23.438 3.085 16.897 1.00 56.09 81 ASP A C 1
ATOM 635 O O . ASP A 1 81 ? -22.251 3.400 16.990 1.00 56.09 81 ASP A O 1
ATOM 639 N N . ASP A 1 82 ? -24.299 3.875 16.248 1.00 71.19 82 ASP A N 1
ATOM 640 C CA . ASP A 1 82 ? -23.880 4.925 15.311 1.00 71.19 82 ASP A CA 1
ATOM 641 C C . ASP A 1 82 ? -23.058 6.066 15.935 1.00 71.19 82 ASP A C 1
ATOM 643 O O . ASP A 1 82 ? -22.086 6.497 15.320 1.00 71.19 82 ASP A O 1
ATOM 647 N N . GLU A 1 83 ? -23.361 6.557 17.146 1.00 83.19 83 GLU A N 1
ATOM 648 C CA . GLU A 1 83 ? -22.602 7.683 17.734 1.00 83.19 83 GLU A CA 1
ATOM 649 C C . GLU A 1 83 ? -21.194 7.277 18.190 1.00 83.19 83 GLU A C 1
ATOM 651 O O . GLU A 1 83 ? -20.212 7.965 17.891 1.00 83.19 83 GLU A O 1
ATOM 656 N N . VAL A 1 84 ? -21.069 6.144 18.889 1.00 85.19 84 VAL A N 1
ATOM 657 C CA . VAL A 1 84 ? -19.764 5.634 19.341 1.00 85.19 84 VAL A CA 1
ATOM 658 C C . VAL A 1 84 ? -18.933 5.208 18.135 1.00 85.19 84 VAL A C 1
ATOM 660 O O . VAL A 1 84 ? -17.756 5.564 18.039 1.00 85.19 84 VAL A O 1
ATOM 663 N N . VAL A 1 85 ? -19.542 4.515 17.171 1.00 86.88 85 VAL A N 1
ATOM 664 C CA . VAL A 1 85 ? -18.870 4.124 15.929 1.00 86.88 85 VAL A CA 1
ATOM 665 C C . VAL A 1 85 ? -18.481 5.344 15.098 1.00 86.88 85 VAL A C 1
ATOM 667 O O .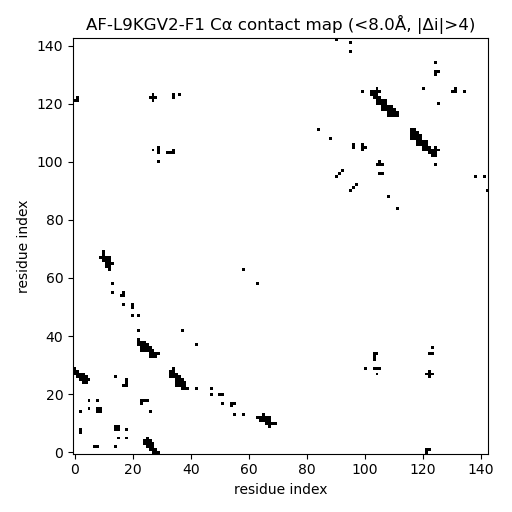 VAL A 1 85 ? -17.373 5.358 14.559 1.00 86.88 85 VAL A O 1
ATOM 670 N N . ALA A 1 86 ? -19.310 6.387 15.022 1.00 88.94 86 ALA A N 1
ATOM 671 C CA . ALA A 1 86 ? -18.959 7.635 14.345 1.00 88.94 86 ALA A CA 1
ATOM 672 C C . ALA A 1 86 ? -17.751 8.308 15.005 1.00 88.94 86 ALA A C 1
ATOM 674 O O . ALA A 1 86 ? -16.813 8.688 14.303 1.00 88.94 86 ALA A O 1
ATOM 675 N N . MET A 1 87 ? -17.718 8.380 16.338 1.00 89.00 87 MET A N 1
ATOM 676 C CA . MET A 1 87 ? -16.582 8.936 17.076 1.00 89.00 87 MET A CA 1
ATOM 677 C C . MET A 1 87 ? -15.301 8.115 16.858 1.00 89.00 87 MET A C 1
ATOM 679 O O . MET A 1 87 ? -14.236 8.682 16.609 1.00 89.00 87 MET A O 1
ATOM 683 N N . ILE A 1 88 ? -15.391 6.779 16.879 1.00 89.19 88 ILE A N 1
ATOM 684 C CA . ILE A 1 88 ? -14.259 5.895 16.562 1.00 89.19 88 ILE A CA 1
ATOM 685 C C . ILE A 1 88 ? -13.780 6.154 15.129 1.00 89.19 88 ILE A C 1
ATOM 687 O O . ILE A 1 88 ? -12.589 6.370 14.910 1.00 89.19 88 ILE A O 1
ATOM 691 N N . LYS A 1 89 ? -14.687 6.167 14.143 1.00 88.94 89 LYS A N 1
ATOM 692 C CA . LYS A 1 89 ? -14.351 6.422 12.733 1.00 88.94 89 LYS A CA 1
ATOM 693 C C . LYS A 1 89 ? -13.697 7.799 12.549 1.00 88.94 89 LYS A C 1
ATOM 695 O O . LYS A 1 89 ? -12.720 7.894 11.804 1.00 88.94 89 LYS A O 1
ATOM 700 N N . GLU A 1 90 ? -14.169 8.834 13.246 1.00 90.38 90 GLU A N 1
ATOM 701 C CA . GLU A 1 90 ? -13.580 10.179 13.220 1.00 90.38 90 GLU A CA 1
ATOM 702 C C . GLU A 1 90 ? -12.156 10.186 13.794 1.00 90.38 90 GLU A C 1
ATOM 704 O O . GLU A 1 90 ? -11.228 10.663 13.137 1.00 90.38 90 GLU A O 1
ATOM 709 N N . LEU A 1 91 ? -11.947 9.614 14.984 1.00 89.88 91 LEU A N 1
ATOM 710 C CA . LEU A 1 91 ? -10.626 9.543 15.615 1.00 89.88 91 LEU A CA 1
ATOM 711 C C . LEU A 1 91 ? -9.633 8.749 14.763 1.00 89.88 91 LEU A C 1
ATOM 713 O O . LEU A 1 91 ? -8.495 9.184 14.560 1.00 89.88 91 LEU A O 1
ATOM 717 N N . LEU A 1 92 ? -10.068 7.610 14.215 1.00 90.25 92 LEU A N 1
ATOM 718 C CA . LEU A 1 92 ? -9.255 6.823 13.292 1.00 90.25 92 LEU A CA 1
ATOM 719 C C . LEU A 1 92 ? -8.886 7.653 12.060 1.00 90.25 92 LEU A C 1
ATOM 721 O O . LEU A 1 92 ? -7.715 7.688 11.684 1.00 90.25 92 LEU A O 1
ATOM 725 N N . GLY A 1 93 ? -9.854 8.343 11.454 1.00 88.38 93 GLY A N 1
ATOM 726 C CA . GLY A 1 93 ? -9.649 9.161 10.261 1.00 88.38 93 GLY A CA 1
ATOM 727 C C . GLY A 1 93 ? -8.737 10.367 10.477 1.00 88.38 93 GLY A C 1
ATOM 728 O O . GLY A 1 93 ? -7.937 10.684 9.603 1.00 88.38 93 GLY A O 1
ATOM 729 N N . THR A 1 94 ? -8.825 11.019 11.634 1.00 89.75 94 THR A N 1
ATOM 730 C CA . THR A 1 94 ? -8.132 12.290 11.896 1.00 89.75 94 THR A CA 1
ATOM 731 C C . THR A 1 94 ? -6.776 12.129 12.572 1.00 89.75 94 THR A C 1
ATOM 733 O O . THR A 1 94 ? -5.901 12.966 12.364 1.00 89.75 94 THR A O 1
ATOM 736 N N . ARG A 1 95 ? -6.577 11.083 13.386 1.00 86.50 95 ARG A N 1
ATOM 737 C CA . ARG A 1 95 ? -5.358 10.937 14.205 1.00 86.50 95 ARG A CA 1
ATOM 738 C C . ARG A 1 95 ? -4.508 9.722 13.882 1.00 86.50 95 ARG A C 1
ATOM 740 O O . ARG A 1 95 ? -3.311 9.766 14.138 1.00 86.50 95 ARG A O 1
ATOM 747 N N . ILE A 1 96 ? -5.108 8.641 13.385 1.00 87.75 96 ILE A N 1
ATOM 748 C CA . ILE A 1 96 ? -4.401 7.366 13.203 1.00 87.75 96 ILE A CA 1
ATOM 749 C C . ILE A 1 96 ? -4.058 7.124 11.738 1.00 87.75 96 ILE A C 1
ATOM 751 O O . ILE A 1 96 ? -2.897 6.894 11.407 1.00 87.75 96 ILE A O 1
ATOM 755 N N . ARG A 1 97 ? -5.058 7.189 10.854 1.00 90.56 97 ARG A N 1
ATOM 756 C CA . ARG A 1 97 ? -4.884 6.947 9.419 1.00 90.56 97 ARG A CA 1
ATOM 757 C C . ARG A 1 97 ? -3.812 7.831 8.780 1.00 90.56 97 ARG A C 1
ATOM 759 O O . ARG A 1 97 ? -3.048 7.257 8.015 1.00 90.56 97 ARG A O 1
ATOM 766 N N . PRO A 1 98 ? -3.673 9.134 9.106 1.00 89.50 98 PRO A N 1
ATOM 767 C CA . PRO A 1 98 ? -2.620 9.960 8.516 1.00 89.50 98 PRO A CA 1
ATOM 768 C C . PRO A 1 98 ? -1.224 9.375 8.755 1.00 89.50 98 PRO A C 1
ATOM 770 O O . PRO A 1 98 ? -0.507 9.105 7.802 1.00 89.50 98 PRO A O 1
ATOM 773 N N . THR A 1 99 ? -0.894 9.043 10.006 1.00 86.81 99 THR A N 1
ATOM 774 C CA . THR A 1 99 ? 0.418 8.476 10.355 1.00 86.81 99 THR A CA 1
ATOM 775 C C . THR A 1 99 ? 0.642 7.099 9.732 1.00 86.81 99 THR A C 1
ATOM 777 O O . THR A 1 99 ? 1.738 6.784 9.288 1.00 86.81 99 THR A O 1
ATOM 780 N N . VAL A 1 100 ? -0.402 6.270 9.650 1.00 87.12 100 VAL A N 1
ATOM 781 C CA . VAL A 1 100 ? -0.312 4.953 8.996 1.00 87.12 100 VAL A CA 1
ATOM 782 C C . VAL A 1 100 ? -0.066 5.089 7.486 1.00 87.12 100 VAL A C 1
ATOM 784 O O . VAL A 1 100 ? 0.671 4.296 6.899 1.00 87.12 100 VAL A O 1
ATOM 787 N N . GLN A 1 101 ? -0.695 6.079 6.856 1.00 89.62 101 GLN A N 1
ATOM 788 C CA . GLN A 1 101 ? -0.571 6.354 5.427 1.00 89.62 101 GLN A CA 1
ATOM 789 C C . GLN A 1 101 ? 0.784 6.964 5.071 1.00 89.62 101 GLN A C 1
ATOM 791 O O . GLN A 1 101 ? 1.332 6.620 4.027 1.00 89.62 101 GLN A O 1
ATOM 796 N N . GLU A 1 102 ? 1.368 7.775 5.957 1.00 86.88 102 GLU A N 1
ATOM 797 C CA . GLU A 1 102 ? 2.757 8.240 5.832 1.00 86.88 102 GLU A CA 1
ATOM 798 C C . GLU A 1 102 ? 3.754 7.067 5.769 1.00 86.88 102 GLU A C 1
ATOM 800 O O . GLU A 1 102 ? 4.714 7.114 5.001 1.00 86.88 102 GLU A O 1
ATOM 805 N N . ASP A 1 103 ? 3.473 5.971 6.482 1.00 85.81 103 ASP A N 1
ATOM 806 C CA . ASP A 1 103 ? 4.262 4.729 6.443 1.00 85.81 103 ASP A CA 1
ATOM 807 C C . ASP A 1 103 ? 3.897 3.799 5.257 1.00 85.81 103 ASP A C 1
ATOM 809 O O . ASP A 1 103 ? 4.422 2.686 5.115 1.00 85.81 103 ASP A O 1
ATOM 813 N N . GLY A 1 104 ? 2.987 4.225 4.377 1.00 86.06 104 GLY A N 1
ATOM 814 C CA . GLY A 1 104 ? 2.570 3.476 3.190 1.00 86.06 104 GLY A CA 1
ATOM 815 C C . GLY A 1 104 ? 1.586 2.332 3.464 1.00 86.06 104 GLY A C 1
ATOM 816 O O . GLY A 1 104 ? 1.466 1.410 2.646 1.00 86.06 104 GLY A O 1
ATOM 817 N N . GLY A 1 105 ? 0.894 2.353 4.604 1.00 88.81 105 GLY A N 1
ATOM 818 C CA . GLY A 1 105 ? -0.194 1.431 4.928 1.00 88.81 105 GLY A CA 1
ATOM 819 C C . GLY A 1 105 ? -1.561 2.109 4.995 1.00 88.81 105 GLY A C 1
ATOM 820 O O . GLY A 1 105 ? -1.720 3.283 4.679 1.00 88.81 105 GLY A O 1
ATOM 821 N N . ASP A 1 106 ? -2.572 1.364 5.436 1.00 90.81 106 ASP A N 1
ATOM 822 C CA . ASP A 1 106 ? -3.864 1.930 5.846 1.00 90.81 106 ASP A CA 1
ATOM 823 C C . ASP A 1 106 ? -4.563 1.001 6.847 1.00 90.81 106 ASP A C 1
ATOM 825 O O . ASP A 1 106 ? -4.186 -0.166 7.011 1.00 90.81 106 ASP A O 1
ATOM 829 N N . ILE A 1 107 ? -5.602 1.512 7.504 1.00 88.69 107 ILE A N 1
ATOM 830 C CA . ILE A 1 107 ? -6.467 0.733 8.391 1.00 88.69 107 ILE A CA 1
ATOM 831 C C . ILE A 1 107 ? -7.932 0.849 7.976 1.00 88.69 107 ILE A C 1
ATOM 833 O O . ILE A 1 107 ? -8.440 1.932 7.695 1.00 88.69 107 ILE A O 1
ATOM 837 N N . ILE A 1 108 ? -8.630 -0.284 7.975 1.00 87.44 108 ILE A N 1
ATOM 838 C CA . ILE A 1 108 ? -10.068 -0.364 7.716 1.00 87.44 108 ILE A CA 1
ATOM 839 C C . ILE A 1 108 ? -10.769 -0.788 9.001 1.00 87.44 108 ILE A C 1
ATOM 841 O O . ILE A 1 108 ? -10.475 -1.855 9.542 1.00 87.44 108 ILE A O 1
ATOM 845 N N . TYR A 1 109 ? -11.735 0.007 9.450 1.00 88.81 109 TYR A N 1
ATOM 846 C CA . TYR A 1 109 ? -12.643 -0.375 10.528 1.00 88.81 109 TYR A CA 1
ATOM 847 C C . TYR A 1 109 ? -13.488 -1.597 10.126 1.00 88.81 109 TYR A C 1
ATOM 849 O O . TYR A 1 109 ? -14.038 -1.645 9.024 1.00 88.81 109 TYR A O 1
ATOM 857 N N . LYS A 1 110 ? -13.555 -2.609 10.996 1.00 88.38 110 LYS A N 1
ATOM 858 C CA . LYS A 1 110 ? -14.289 -3.864 10.760 1.00 88.38 110 LYS A CA 1
ATOM 859 C C . LYS A 1 110 ? -15.444 -4.107 11.714 1.00 88.38 110 LYS A C 1
ATOM 861 O O . LYS A 1 110 ? -16.345 -4.848 11.344 1.00 88.38 110 LYS A O 1
ATOM 866 N N . GLY A 1 111 ? -15.435 -3.474 12.876 1.00 85.75 111 GLY A N 1
ATOM 867 C CA . GLY A 1 111 ? -16.508 -3.599 13.846 1.00 85.75 111 GLY A CA 1
ATOM 868 C C . GLY A 1 111 ? -16.082 -3.092 15.211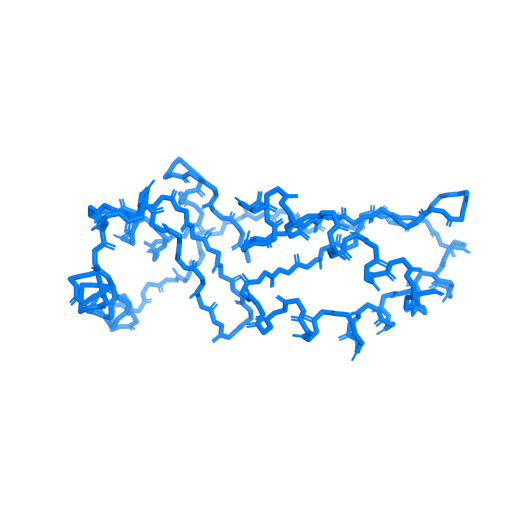 1.00 85.75 111 GLY A C 1
ATOM 869 O O . GLY A 1 111 ? -14.902 -2.818 15.453 1.00 85.75 111 GLY A O 1
ATOM 870 N N . PHE A 1 112 ? -17.062 -2.964 16.088 1.00 86.38 112 PHE A N 1
ATOM 871 C CA . PHE A 1 112 ? -16.890 -2.637 17.488 1.00 86.38 112 PHE A CA 1
ATOM 872 C C . PHE A 1 112 ? -17.851 -3.523 18.268 1.00 86.38 112 PHE A C 1
ATOM 874 O O . PHE A 1 112 ? -19.039 -3.539 17.979 1.00 86.38 112 PHE A O 1
ATOM 881 N N . GLU A 1 113 ? -17.312 -4.316 19.185 1.00 85.44 113 GLU A N 1
ATOM 882 C CA . GLU A 1 113 ? -18.088 -5.243 20.008 1.00 85.44 113 GLU A CA 1
ATOM 883 C C . GLU A 1 113 ? -17.382 -5.372 21.359 1.00 85.44 113 GLU A C 1
ATOM 885 O O . GLU A 1 113 ? -16.151 -5.433 21.404 1.00 85.44 113 GLU A O 1
ATOM 890 N N . ASP A 1 114 ? -18.137 -5.342 22.460 1.00 84.94 114 ASP A N 1
ATOM 891 C CA . ASP A 1 114 ? -17.620 -5.480 23.832 1.00 84.94 114 ASP A CA 1
ATOM 892 C C . ASP A 1 114 ? -16.442 -4.539 24.177 1.00 84.94 114 ASP A C 1
ATOM 894 O O . ASP A 1 114 ? -15.501 -4.906 24.884 1.00 84.94 114 ASP A O 1
ATOM 898 N N . GLY A 1 115 ? -16.459 -3.304 23.660 1.00 83.50 115 GLY A N 1
ATOM 899 C CA . GLY A 1 115 ? -15.379 -2.332 23.882 1.00 83.50 115 GLY A CA 1
ATOM 900 C C . GLY A 1 115 ? -14.124 -2.569 23.031 1.00 83.50 115 GLY A C 1
ATOM 901 O O . GLY A 1 115 ? -13.133 -1.854 23.186 1.00 83.50 115 GLY A O 1
ATOM 902 N N . ILE A 1 116 ? -14.143 -3.546 22.120 1.00 83.31 116 ILE A N 1
ATOM 903 C CA . ILE A 1 116 ? -13.011 -3.918 21.271 1.00 83.31 116 ILE A CA 1
ATOM 904 C C . ILE A 1 116 ? -13.239 -3.408 19.847 1.00 83.31 116 ILE A C 1
ATOM 906 O O . ILE A 1 116 ? -14.137 -3.855 19.136 1.00 83.31 116 ILE A O 1
ATOM 910 N N . VAL A 1 117 ? -12.364 -2.506 19.394 1.00 86.19 117 VAL A N 1
ATOM 911 C CA . VAL A 1 117 ? -12.338 -2.043 17.999 1.00 86.19 117 VAL A CA 1
ATOM 912 C C . VAL A 1 117 ? -11.596 -3.059 17.133 1.00 86.19 117 VAL A C 1
ATOM 914 O O . VAL A 1 117 ? -10.399 -3.301 17.311 1.00 86.19 117 VAL A O 1
ATOM 917 N N . GLN A 1 118 ? -12.290 -3.630 16.154 1.00 86.88 118 GLN A N 1
ATOM 918 C CA . GLN A 1 118 ? -11.705 -4.525 15.164 1.00 86.88 118 GLN A CA 1
ATOM 919 C C . GLN A 1 118 ? -11.237 -3.723 13.949 1.00 86.88 118 GLN A C 1
ATOM 921 O O . GLN A 1 118 ? -12.019 -3.030 13.297 1.00 86.88 118 GLN A O 1
ATOM 926 N N . LEU A 1 119 ? -9.950 -3.839 13.620 1.00 87.56 119 LEU A N 1
ATOM 927 C CA . LEU A 1 119 ? -9.324 -3.162 12.486 1.00 87.56 119 LEU A CA 1
ATOM 928 C C . LEU A 1 119 ? -8.666 -4.183 11.559 1.00 87.56 119 LEU A C 1
ATOM 930 O O . LEU A 1 119 ? -8.057 -5.154 12.007 1.00 87.56 119 LEU A O 1
ATOM 934 N N . LYS A 1 120 ? -8.727 -3.926 10.254 1.00 86.38 120 LYS A N 1
ATOM 935 C CA . LYS A 1 120 ? -7.926 -4.616 9.243 1.00 86.38 120 LYS A CA 1
ATOM 936 C C . LYS A 1 120 ? -6.787 -3.704 8.795 1.00 86.38 120 LYS A C 1
ATOM 938 O O . LYS A 1 120 ? -7.051 -2.627 8.271 1.00 86.38 120 LYS A O 1
ATOM 943 N N . LEU A 1 121 ? -5.547 -4.163 8.951 1.00 87.56 121 LEU A N 1
ATOM 944 C CA . LEU A 1 121 ? -4.353 -3.498 8.419 1.00 87.56 121 LEU A CA 1
ATOM 945 C C . LEU A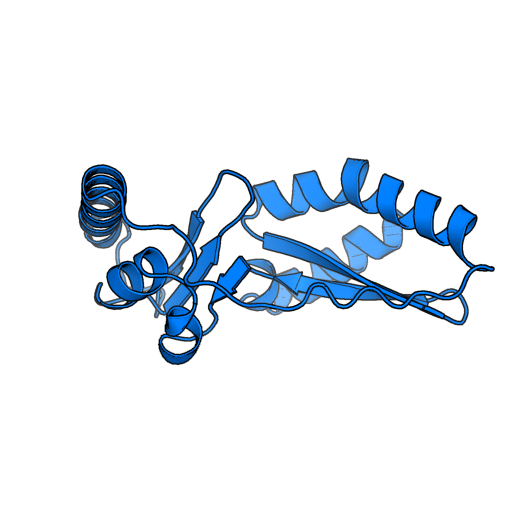 1 121 ? -4.196 -3.784 6.915 1.00 87.56 121 LEU A C 1
ATOM 947 O O . LEU A 1 121 ? -4.567 -4.867 6.452 1.00 87.56 121 LEU A O 1
ATOM 951 N N . GLN A 1 122 ? -3.642 -2.832 6.163 1.00 86.50 122 GLN A N 1
ATOM 952 C CA . GLN A 1 122 ? -3.328 -2.954 4.733 1.00 86.50 122 GLN A CA 1
ATOM 953 C C . GLN A 1 122 ? -1.971 -2.324 4.386 1.00 86.50 122 GLN A C 1
ATOM 955 O O . GLN A 1 122 ? -1.445 -1.517 5.155 1.00 86.50 122 GLN A O 1
ATOM 960 N N . GLY A 1 123 ? -1.418 -2.682 3.221 1.00 85.81 123 GLY A N 1
ATOM 961 C CA . GLY A 1 123 ? -0.161 -2.126 2.714 1.00 85.81 123 GLY A CA 1
ATOM 962 C C . GLY A 1 123 ? 1.042 -2.520 3.568 1.00 85.81 123 GLY A C 1
ATOM 963 O O . GLY A 1 123 ? 1.086 -3.638 4.093 1.00 85.81 123 GLY A O 1
ATOM 964 N N . SER A 1 124 ? 1.988 -1.590 3.750 1.00 83.00 124 SER A N 1
ATOM 965 C CA . SER A 1 124 ? 3.234 -1.805 4.512 1.00 83.00 124 SER A CA 1
ATOM 966 C C . SER A 1 124 ? 3.007 -2.385 5.914 1.00 83.00 124 SER A C 1
ATOM 968 O O . SER A 1 124 ? 3.853 -3.096 6.453 1.00 83.00 124 SER A O 1
ATOM 970 N N . CYS A 1 125 ? 1.846 -2.120 6.518 1.00 74.50 125 CYS A N 1
ATOM 971 C CA . CYS A 1 125 ? 1.509 -2.588 7.860 1.00 74.50 125 CYS A CA 1
ATOM 972 C C . CYS A 1 125 ? 1.271 -4.103 7.953 1.00 74.50 125 CYS A C 1
ATOM 974 O O . CYS A 1 125 ? 1.267 -4.644 9.057 1.00 74.50 125 CYS A O 1
ATOM 976 N N . THR A 1 126 ? 1.061 -4.789 6.826 1.00 74.25 126 THR A N 1
ATOM 977 C CA . THR A 1 126 ? 0.844 -6.246 6.792 1.00 74.25 126 THR A CA 1
ATOM 978 C C . THR A 1 126 ? 2.125 -7.053 6.607 1.00 74.25 126 THR A C 1
ATOM 980 O O . THR A 1 126 ? 2.175 -8.210 7.019 1.00 74.25 126 THR A O 1
ATOM 983 N N . SER A 1 127 ? 3.169 -6.460 6.024 1.00 67.31 127 SER A N 1
ATOM 984 C CA . SER A 1 127 ? 4.391 -7.169 5.631 1.00 67.31 127 SER A CA 1
ATOM 985 C C . SER A 1 127 ? 5.505 -7.117 6.680 1.00 67.31 127 SER A C 1
ATOM 987 O O . SER A 1 127 ? 6.497 -7.828 6.542 1.00 67.31 127 SER A O 1
ATOM 989 N N . CYS A 1 128 ? 5.358 -6.317 7.743 1.00 61.19 128 CYS A N 1
ATOM 990 C CA . CYS A 1 128 ? 6.366 -6.189 8.793 1.00 61.19 128 CYS A CA 1
ATOM 991 C C . CYS A 1 128 ? 5.843 -6.697 10.156 1.00 61.19 128 CYS A C 1
ATOM 993 O O . CYS A 1 128 ? 5.030 -6.021 10.800 1.00 61.19 128 CYS A O 1
ATOM 995 N N . PRO A 1 129 ? 6.310 -7.865 10.644 1.00 59.50 129 PRO A N 1
ATOM 996 C CA . PRO A 1 129 ? 5.841 -8.429 11.908 1.00 59.50 129 PRO A CA 1
ATOM 997 C C . PRO A 1 129 ? 6.169 -7.537 13.115 1.00 59.50 129 PRO A C 1
ATOM 999 O O . PRO A 1 129 ? 5.339 -7.422 14.016 1.00 59.50 129 PRO A O 1
ATOM 1002 N N . SER A 1 130 ? 7.307 -6.834 13.121 1.00 60.22 130 SER A N 1
ATOM 1003 C CA . SER A 1 130 ? 7.635 -5.873 14.186 1.00 60.22 130 SER A CA 1
ATOM 1004 C C . SER A 1 130 ? 6.757 -4.617 14.130 1.00 60.22 130 SER A C 1
ATOM 1006 O O . SER A 1 130 ? 6.311 -4.139 15.175 1.00 60.22 130 SER A O 1
ATOM 1008 N N . SER A 1 131 ? 6.427 -4.121 12.933 1.00 59.09 131 SER A N 1
ATOM 1009 C CA . SER A 1 131 ? 5.527 -2.973 12.773 1.00 59.09 131 SER A CA 1
ATOM 1010 C C . SER A 1 131 ? 4.095 -3.309 13.165 1.00 59.09 131 SER A C 1
ATOM 1012 O O . SER A 1 131 ? 3.425 -2.455 13.726 1.00 59.09 131 SER A O 1
ATOM 1014 N N . SER A 1 132 ? 3.625 -4.543 12.955 1.00 63.94 132 SER A N 1
ATOM 1015 C CA . SER A 1 132 ? 2.270 -4.944 13.361 1.00 63.94 132 SER A CA 1
ATOM 1016 C C . SER A 1 132 ? 2.051 -4.826 14.877 1.00 63.94 132 SER A C 1
ATOM 1018 O O . SER A 1 132 ? 1.011 -4.339 15.317 1.00 63.94 132 SER A O 1
ATOM 1020 N N . VAL A 1 133 ? 3.059 -5.187 15.682 1.00 65.94 133 VAL A N 1
ATOM 1021 C CA . VAL A 1 133 ? 3.019 -5.086 17.149 1.00 65.94 133 VAL A CA 1
ATOM 1022 C C . VAL A 1 133 ? 3.148 -3.633 17.600 1.00 65.94 133 VAL A C 1
ATOM 1024 O O . VAL A 1 133 ? 2.340 -3.169 18.403 1.00 65.94 133 VAL A O 1
ATOM 1027 N N . THR A 1 134 ? 4.127 -2.895 17.067 1.00 65.75 134 THR A N 1
ATOM 1028 C CA . THR A 1 134 ? 4.330 -1.480 17.416 1.00 65.75 134 THR A CA 1
ATOM 1029 C C . THR A 1 134 ? 3.127 -0.633 17.025 1.00 65.75 134 THR A C 1
ATOM 1031 O O . THR A 1 134 ? 2.677 0.189 17.819 1.00 65.75 134 THR A O 1
ATOM 1034 N N . LEU A 1 135 ? 2.560 -0.866 15.842 1.00 64.25 135 LEU A N 1
ATOM 1035 C CA . LEU A 1 135 ? 1.396 -0.138 15.360 1.00 64.25 135 LEU A CA 1
ATOM 1036 C C . LEU A 1 135 ? 0.154 -0.491 16.174 1.00 64.25 135 LEU A C 1
ATOM 1038 O O . LEU A 1 135 ? -0.562 0.410 16.598 1.00 64.25 135 LEU A O 1
ATOM 1042 N N . LYS A 1 136 ? -0.063 -1.775 16.485 1.00 70.38 136 LYS A N 1
ATOM 1043 C CA . LYS A 1 136 ? -1.145 -2.193 17.385 1.00 70.38 136 LYS A CA 1
ATOM 1044 C C . LYS A 1 136 ? -1.055 -1.470 18.731 1.00 70.38 136 LYS A C 1
ATOM 1046 O O . LYS A 1 136 ? -2.045 -0.894 19.171 1.00 70.38 136 LYS A O 1
ATOM 1051 N N . ASN A 1 137 ? 0.129 -1.439 19.342 1.00 73.38 137 ASN A N 1
ATOM 1052 C CA . ASN A 1 137 ? 0.351 -0.753 20.617 1.00 73.38 137 ASN A CA 1
ATOM 1053 C C . ASN A 1 137 ? 0.202 0.775 20.489 1.00 73.38 137 ASN A C 1
ATOM 1055 O O . ASN A 1 137 ? -0.343 1.423 21.378 1.00 73.38 137 ASN A O 1
ATOM 1059 N N . GLY A 1 138 ? 0.669 1.366 19.387 1.00 72.25 138 GLY A N 1
ATOM 1060 C CA . GLY A 1 138 ? 0.551 2.799 19.116 1.00 72.25 138 GLY A CA 1
ATOM 1061 C C . GLY A 1 138 ? -0.900 3.253 18.959 1.00 72.25 138 GLY A C 1
ATOM 1062 O O . GLY A 1 138 ? -1.277 4.274 19.527 1.00 72.25 138 GLY A O 1
ATOM 1063 N N . ILE A 1 139 ? -1.717 2.469 18.250 1.00 72.06 139 ILE A N 1
ATOM 1064 C CA . ILE A 1 139 ? -3.151 2.724 18.065 1.00 72.06 139 ILE A CA 1
ATOM 1065 C C . ILE A 1 139 ? -3.890 2.565 19.396 1.00 72.06 139 ILE A C 1
ATOM 1067 O O . ILE A 1 139 ? -4.632 3.461 19.782 1.00 72.06 139 ILE A O 1
ATOM 1071 N N . GLN A 1 140 ? -3.640 1.480 20.136 1.00 72.06 140 GLN A N 1
ATOM 1072 C CA . GLN A 1 140 ? -4.293 1.236 21.430 1.00 72.06 140 GLN A CA 1
ATOM 1073 C C . GLN A 1 140 ? -4.024 2.331 22.473 1.00 72.06 140 GLN A C 1
ATOM 1075 O O . GLN A 1 140 ? -4.877 2.578 23.308 1.00 72.06 140 GLN A O 1
ATOM 1080 N N . ASN A 1 141 ? -2.869 3.000 22.426 1.00 71.75 141 ASN A N 1
ATOM 1081 C CA . ASN A 1 141 ? -2.544 4.100 23.344 1.00 71.75 141 ASN A CA 1
ATOM 1082 C C . ASN A 1 141 ? -3.150 5.460 22.937 1.00 71.75 141 ASN A C 1
ATOM 1084 O O . ASN A 1 141 ? -2.979 6.446 23.656 1.00 71.75 141 ASN A O 1
ATOM 1088 N N . LYS A 1 142 ? -3.757 5.559 21.750 1.00 65.75 142 LYS A N 1
ATOM 1089 C CA . LYS A 1 142 ? -4.282 6.807 21.168 1.00 65.75 142 LYS A CA 1
ATOM 1090 C C . LYS A 1 142 ? -5.816 6.865 21.136 1.00 65.75 142 LYS A C 1
ATOM 1092 O O . LYS A 1 142 ? -6.338 7.955 20.890 1.00 65.75 142 LYS A O 1
ATOM 1097 N N . LEU A 1 143 ? -6.485 5.726 21.331 1.00 59.56 143 LEU A N 1
ATOM 1098 C CA . LEU A 1 143 ? -7.930 5.583 21.544 1.00 59.56 143 LEU A CA 1
ATOM 1099 C C . LEU A 1 143 ? -8.219 5.444 23.041 1.00 59.56 143 LEU A C 1
ATOM 1101 O O . LEU A 1 143 ? -9.263 5.979 23.464 1.00 59.56 143 LEU A O 1
#

Radius of gyration: 17.25 Å; Cα contacts (8 Å, |Δi|>4): 160; chains: 1; bounding box: 48×26×46 Å

Mean predicted aligned error: 7.93 Å

Foldseek 3Di:
DWFQQCVSCLFFPLSVLLNVQQQFRIWDDDPPDIATHGPDPVDDPVVSVVSNVVSVVVVVVVVDDGGDDDDDPDDDDDDPCPPVVVVVVVLCVPPQQVVQVVVVKGKDFDDADPNDTDIDIHGPCVPDPVSVVVSVVVVVVSD

pLDDT: mean 83.59, std 14.6, range [39.94, 97.19]

Organism: Tupaia chinensis (NCBI:txid246437)

Nearest PDB structures (foldseek):
  2ltm-assembly1_A  TM=9.765E-01  e=6.038E-09  Homo sapiens
  2m5o-assembly1_A  TM=8.417E-01  e=1.540E-07  Homo sapiens
  1veh-assembly1_A  TM=6.832E-01  e=1.953E-06  Mus musculus
  1hbx-assembly1_A  TM=2.901E-01  e=3.137E+00  Homo sapiens
  8t8m-assembly1_B  TM=2.451E-01  e=9.234E+00  Homo sapiens

Sequence (143 aa):
MDFPTGAAAFRSPLARQLFRIEGVQSIFFGPDFITVTKENEELDWNLLKPVIYATIMDFFASGLPLYTEETPSGEAGSEEDDEVVAMIKELLGTRIRPTVQEDGGDIIYKGFEDGIVQLKLQGSCTSCPSSSVTLKNGIQNKL

InterPro domains:
  IPR001075 NIF system FeS cluster assembly, NifU, C-terminal [PF01106] (88-143)
  IPR014824 Scaffold protein Nfu/NifU, N-terminal [PF08712] (2-63)
  IPR014824 Scaffold protein Nfu/NifU, N-terminal [SM00932] (1-63)
  IPR034904 Fe-S cluster assembly domain superfamily [G3DSA:3.30.300.130] (82-143)
  IPR034904 Fe-S cluster assembly domain superfamily [SSF117916] (78-143)
  IPR035433 NFU1-like [PIRSF036773] (2-143)
  IPR036498 Scaffold protein Nfu/NifU, N-terminal domain superfamily [G3DSA:3.30.1370.70] (1-70)
  IPR036498 Scaffold protein Nfu/NifU, N-terminal domain superfamily [SSF110836] (2-65)